Protein AF-E1JXP6-F1 (afdb_monomer_lite)

Organism: NCBI:txid596151

Radius of gyration: 15.85 Å; chains: 1; bounding box: 33×36×34 Å

InterPro domains:
  IPR001584 Integrase, catalytic core [PF13683] (12-73)
  IPR001584 Integrase, catalytic core [PS50994] (1-74)
  IPR012337 Ribonuclease H-like superfamily [SSF53098] (2-73)
  IPR036397 Ribonuclease H superfamily [G3DSA:3.30.420.10] (1-74)

Foldseek 3Di:
DVVCVVVVHDDDDDPPPDCPPCVVVVVVVVVLCVPPVVVDDDVDPVSVVVCVVVSVVCQQQPDPCPPPPDHRVD

Sequence (74 aa):
MEFASWLGLVSRF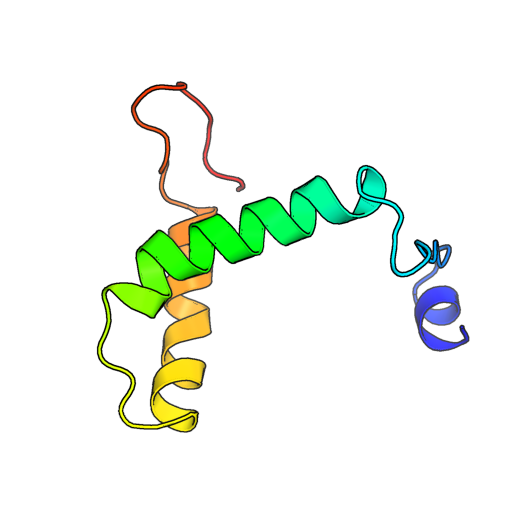TPVRNPESLGIAEAFVKTFKRDYVYVHDRPDAQTALSKLAAWFEDYNEVPHTKGLRMLSPR

pLDDT: mean 83.18, std 13.63, range [49.28, 97.56]

Secondary structure (DSSP, 8-state):
-HHHHHTT----PPPTT-TTTSHHHHHHHHHHIIIIITTS--SSHHHHHHHHHHHHHHHHHS---TTTTPPP--

Structure (mmCIF, N/CA/C/O backbone):
data_AF-E1JXP6-F1
#
_entry.id   AF-E1JXP6-F1
#
loop_
_atom_s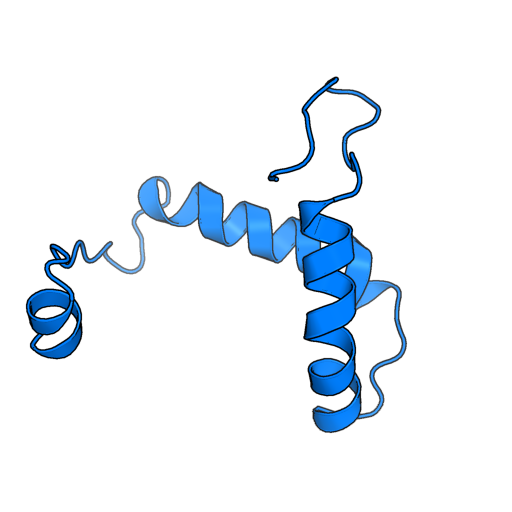ite.group_PDB
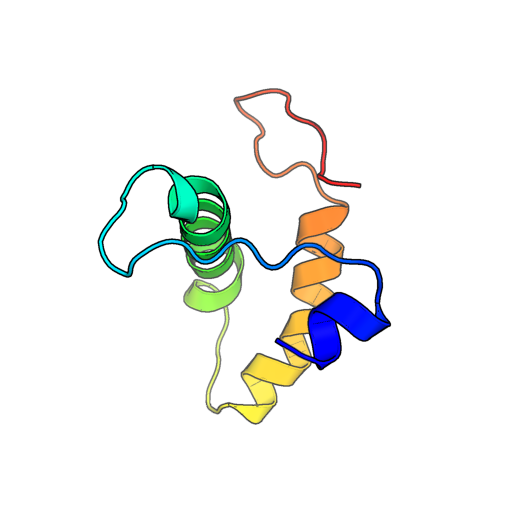_atom_site.id
_atom_site.type_symbol
_atom_site.label_atom_id
_atom_site.label_alt_id
_atom_site.label_comp_id
_atom_site.label_asym_id
_atom_site.label_entity_id
_atom_site.label_seq_id
_atom_site.pdbx_PDB_ins_code
_atom_site.Cartn_x
_atom_site.Cartn_y
_atom_site.Cartn_z
_atom_site.occupancy
_atom_site.B_iso_or_equiv
_atom_site.auth_seq_id
_atom_site.auth_comp_id
_atom_site.auth_asym_id
_atom_site.auth_atom_id
_atom_site.pdbx_PDB_model_num
ATOM 1 N N . MET A 1 1 ? 16.887 -14.563 -8.285 1.00 59.19 1 MET A N 1
ATOM 2 C CA . MET A 1 1 ? 16.524 -14.549 -9.721 1.00 59.19 1 MET A CA 1
ATOM 3 C C . MET A 1 1 ? 15.727 -15.782 -10.138 1.00 59.19 1 MET A C 1
ATOM 5 O O . MET A 1 1 ? 14.929 -15.662 -11.054 1.00 59.19 1 MET A O 1
ATOM 9 N N . GLU A 1 2 ? 15.873 -16.910 -9.433 1.00 81.06 2 GLU A N 1
ATOM 10 C CA . GLU A 1 2 ? 15.126 -18.161 -9.665 1.00 81.06 2 GLU A CA 1
ATOM 11 C C . GLU A 1 2 ? 13.595 -17.977 -9.741 1.00 81.06 2 GLU A C 1
ATOM 13 O O . GLU A 1 2 ? 13.003 -18.315 -10.757 1.00 81.06 2 GLU A O 1
ATOM 18 N N . PHE A 1 3 ? 12.957 -17.349 -8.739 1.00 87.75 3 PHE A N 1
ATOM 19 C CA . PHE A 1 3 ? 11.487 -17.223 -8.683 1.00 87.75 3 PHE A CA 1
ATOM 20 C C . PHE A 1 3 ? 10.865 -16.508 -9.893 1.00 87.75 3 PHE A C 1
ATOM 22 O O . PHE A 1 3 ? 9.896 -16.992 -10.468 1.00 87.75 3 PHE A O 1
ATOM 29 N N . ALA A 1 4 ? 11.429 -15.368 -10.305 1.00 88.56 4 ALA A N 1
ATOM 30 C CA . ALA A 1 4 ? 10.928 -14.631 -11.467 1.00 88.56 4 ALA A CA 1
ATOM 31 C C . ALA A 1 4 ? 11.063 -15.467 -12.750 1.00 88.56 4 ALA A C 1
ATOM 33 O O . ALA A 1 4 ? 10.128 -15.524 -13.540 1.00 88.56 4 ALA A O 1
ATOM 34 N N . SER A 1 5 ? 12.187 -16.177 -12.903 1.00 88.19 5 SER A N 1
ATOM 35 C CA . SER A 1 5 ? 12.424 -17.080 -14.033 1.00 88.19 5 SER A CA 1
ATOM 36 C C . SER A 1 5 ? 11.420 -18.238 -14.070 1.00 88.19 5 SER A C 1
ATOM 38 O O . SER A 1 5 ? 10.878 -18.539 -15.130 1.00 88.19 5 SER A O 1
ATOM 40 N N . TRP A 1 6 ? 11.094 -18.841 -12.919 1.00 95.38 6 TRP A N 1
ATOM 41 C CA . TRP A 1 6 ? 10.075 -19.899 -12.829 1.00 95.38 6 TRP A CA 1
ATOM 42 C C . TRP A 1 6 ? 8.683 -19.427 -13.263 1.00 95.38 6 TRP A C 1
ATOM 44 O O . TRP A 1 6 ? 7.905 -20.215 -13.791 1.00 95.38 6 TRP A O 1
ATOM 54 N N . LEU A 1 7 ? 8.382 -18.139 -13.081 1.00 92.81 7 LEU A N 1
ATOM 55 C CA . LEU A 1 7 ?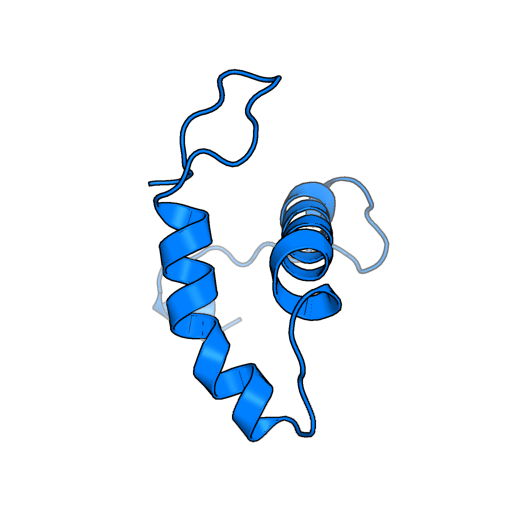 7.148 -17.508 -13.555 1.00 92.81 7 LEU A CA 1
ATOM 56 C C . LEU A 1 7 ? 7.230 -17.016 -15.014 1.00 92.81 7 LEU A C 1
ATOM 58 O O . LEU A 1 7 ? 6.291 -16.387 -15.495 1.00 92.81 7 LEU A O 1
ATOM 62 N N . GLY A 1 8 ? 8.344 -17.250 -15.719 1.00 94.12 8 GLY A N 1
ATOM 63 C CA . GLY A 1 8 ? 8.574 -16.737 -17.074 1.00 94.12 8 GLY A CA 1
ATOM 64 C C . GLY A 1 8 ? 8.814 -15.222 -17.139 1.00 94.12 8 GLY A C 1
ATOM 65 O O . GLY A 1 8 ? 8.708 -14.624 -18.209 1.00 94.12 8 GLY A O 1
ATOM 66 N N . LEU A 1 9 ? 9.128 -14.581 -16.009 1.00 91.00 9 LEU A N 1
ATOM 67 C CA . LEU A 1 9 ? 9.349 -13.141 -15.905 1.00 91.00 9 LEU A CA 1
ATOM 68 C C . LEU A 1 9 ? 10.835 -12.793 -16.035 1.00 91.00 9 LEU A C 1
ATOM 70 O O . LEU A 1 9 ? 11.705 -13.376 -15.384 1.00 91.00 9 LEU A O 1
ATOM 74 N N . VAL A 1 10 ? 11.129 -11.751 -16.813 1.00 90.19 10 VAL A N 1
ATOM 75 C CA . VAL A 1 10 ? 12.476 -11.171 -16.883 1.00 90.19 10 VAL A CA 1
ATOM 76 C C . VAL A 1 10 ? 12.654 -10.193 -15.727 1.00 90.19 10 VAL A C 1
ATOM 78 O O . VAL A 1 10 ? 12.067 -9.113 -15.715 1.00 90.19 10 VAL A O 1
ATOM 81 N N . SER A 1 11 ? 13.498 -10.552 -14.760 1.00 83.31 11 SER A N 1
ATOM 82 C CA . SER A 1 11 ? 13.835 -9.670 -13.641 1.00 83.31 11 SER A CA 1
ATOM 83 C C . SER A 1 11 ? 14.545 -8.409 -14.144 1.00 83.31 11 SER A C 1
ATOM 85 O O . SER A 1 11 ? 15.683 -8.468 -14.610 1.00 83.31 11 SER A O 1
ATOM 87 N N . ARG A 1 12 ? 13.894 -7.252 -14.016 1.00 83.00 12 ARG A N 1
ATOM 88 C CA . ARG A 1 12 ? 14.484 -5.937 -14.289 1.00 83.00 12 ARG A CA 1
ATOM 89 C C . ARG A 1 12 ? 14.716 -5.229 -12.965 1.00 83.00 12 ARG A C 1
ATOM 91 O O . ARG A 1 12 ? 13.784 -4.717 -12.357 1.00 83.00 12 ARG A O 1
ATOM 98 N N . PHE A 1 13 ? 15.959 -5.256 -12.494 1.00 75.19 13 PHE A N 1
ATOM 99 C CA . PHE A 1 13 ? 16.329 -4.533 -11.287 1.00 75.19 13 PHE A CA 1
ATOM 100 C C . PHE A 1 13 ? 16.630 -3.076 -11.626 1.00 75.19 13 PHE A C 1
ATOM 102 O O . PHE A 1 13 ? 17.494 -2.783 -12.453 1.00 75.19 13 PHE A O 1
ATOM 109 N N . THR A 1 14 ? 15.933 -2.177 -10.947 1.00 68.56 14 THR A N 1
ATOM 110 C CA . THR A 1 14 ? 16.232 -0.753 -10.943 1.00 68.56 14 THR A CA 1
ATOM 111 C C . THR A 1 14 ? 17.231 -0.460 -9.821 1.00 68.56 14 THR A C 1
ATOM 113 O O . THR A 1 14 ? 16.934 -0.767 -8.666 1.00 68.56 14 THR A O 1
ATOM 116 N N . PRO A 1 15 ? 18.393 0.158 -10.104 1.00 73.12 15 PRO A N 1
ATOM 117 C CA . PRO A 1 15 ? 19.296 0.626 -9.057 1.00 73.12 15 PRO A CA 1
ATOM 118 C C . PRO A 1 15 ? 18.578 1.574 -8.088 1.00 73.12 15 PRO A C 1
ATOM 120 O O . PRO A 1 15 ? 17.789 2.411 -8.516 1.00 73.12 15 PRO A O 1
ATOM 123 N N . VAL A 1 16 ? 18.916 1.501 -6.795 1.00 63.31 16 VAL A N 1
ATOM 124 C CA . VAL A 1 16 ? 18.261 2.195 -5.655 1.00 63.31 16 VAL A CA 1
ATOM 125 C C . VAL A 1 16 ? 18.122 3.725 -5.813 1.00 63.31 16 VAL A C 1
ATOM 127 O O . VAL A 1 16 ? 17.425 4.369 -5.039 1.00 63.31 16 VAL A O 1
ATOM 130 N N . ARG A 1 17 ? 18.767 4.338 -6.810 1.00 60.81 17 ARG A N 1
ATOM 131 C CA . ARG A 1 17 ? 18.753 5.786 -7.060 1.00 60.81 17 ARG A CA 1
ATOM 132 C C . ARG A 1 17 ? 18.475 6.152 -8.518 1.00 60.81 17 ARG A C 1
ATOM 134 O O . ARG A 1 17 ? 19.006 7.150 -8.993 1.00 60.81 17 ARG A O 1
ATOM 141 N N . ASN A 1 18 ? 17.683 5.356 -9.236 1.00 62.34 18 ASN A N 1
ATOM 142 C CA . ASN A 1 18 ? 17.152 5.792 -10.527 1.00 62.34 18 ASN A CA 1
ATOM 143 C C . ASN A 1 18 ? 15.719 6.339 -10.359 1.00 62.34 18 ASN A C 1
ATOM 145 O O . ASN A 1 18 ? 14.787 5.533 -10.263 1.00 62.34 18 ASN A O 1
ATOM 149 N N . PRO A 1 19 ? 15.526 7.671 -10.324 1.00 58.62 19 PRO A N 1
ATOM 150 C CA . PRO A 1 19 ? 14.225 8.289 -10.058 1.00 58.62 19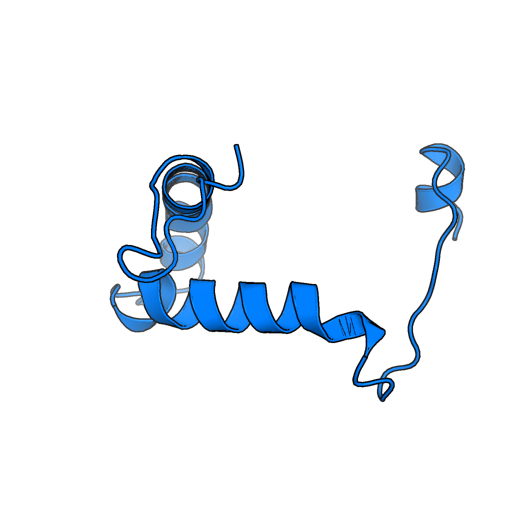 PRO A CA 1
ATOM 151 C C . PRO A 1 19 ? 13.163 7.973 -11.123 1.00 58.62 19 PRO A C 1
ATOM 153 O O . PRO A 1 19 ? 11.973 8.037 -10.836 1.00 58.62 19 PRO A O 1
ATOM 156 N N . GLU A 1 20 ? 13.558 7.591 -12.340 1.00 62.03 20 GLU A N 1
ATOM 157 C CA . GLU A 1 20 ? 12.602 7.390 -13.436 1.00 62.03 20 GLU A CA 1
ATOM 158 C C . GLU A 1 20 ? 11.828 6.067 -13.346 1.00 62.03 20 GLU A C 1
ATOM 160 O O . GLU A 1 20 ? 10.629 6.023 -13.607 1.00 62.03 20 GLU A O 1
ATOM 165 N N . SER A 1 21 ? 12.478 4.971 -12.944 1.00 54.75 21 SER A N 1
ATOM 166 C CA . SER A 1 21 ? 11.870 3.626 -13.013 1.00 54.75 21 SER A CA 1
ATOM 167 C C . SER A 1 21 ? 11.125 3.174 -11.750 1.00 54.75 21 SER A C 1
ATOM 169 O O . SER A 1 21 ? 10.486 2.127 -11.765 1.00 54.75 21 SER A O 1
ATOM 171 N N . LEU A 1 22 ? 11.176 3.955 -10.669 1.00 63.59 22 LEU A N 1
ATOM 172 C CA . LEU A 1 22 ? 10.365 3.744 -9.461 1.00 63.59 22 LEU A CA 1
ATOM 173 C C . LEU A 1 22 ? 9.127 4.652 -9.414 1.00 63.59 22 LEU A C 1
ATOM 175 O O . LEU A 1 22 ? 8.256 4.441 -8.573 1.00 63.59 22 LEU A O 1
ATOM 179 N N . GLY A 1 23 ? 9.000 5.602 -10.348 1.00 75.31 23 GLY A N 1
ATOM 180 C CA . GLY A 1 23 ? 7.984 6.653 -10.300 1.00 75.31 23 GLY A CA 1
ATOM 181 C C . GLY A 1 23 ? 6.542 6.145 -10.213 1.00 75.31 23 GLY A C 1
ATOM 182 O O . GLY A 1 23 ? 5.747 6.717 -9.474 1.00 75.31 23 GLY A O 1
ATOM 183 N N . ILE A 1 24 ? 6.199 5.042 -10.891 1.00 81.44 24 ILE A N 1
ATOM 184 C CA . ILE A 1 24 ? 4.836 4.476 -10.845 1.00 81.44 24 ILE A CA 1
ATOM 185 C C . ILE A 1 24 ? 4.545 3.853 -9.475 1.00 81.44 24 ILE A C 1
ATOM 187 O O . ILE A 1 24 ? 3.517 4.151 -8.867 1.00 81.44 24 ILE A O 1
ATOM 191 N N . ALA A 1 25 ? 5.453 3.018 -8.964 1.00 83.25 25 ALA A N 1
ATOM 192 C CA . ALA A 1 25 ? 5.285 2.380 -7.660 1.00 83.25 25 ALA A CA 1
ATOM 193 C C . ALA A 1 25 ? 5.301 3.418 -6.525 1.00 83.25 25 ALA A C 1
ATOM 195 O O . ALA A 1 25 ? 4.483 3.357 -5.609 1.00 83.25 25 ALA A O 1
ATOM 196 N N . GLU A 1 26 ? 6.184 4.413 -6.606 1.00 84.50 26 GLU A N 1
ATOM 197 C CA . GLU A 1 26 ? 6.258 5.514 -5.646 1.00 84.50 26 GLU A CA 1
ATOM 198 C C . GLU A 1 26 ? 4.999 6.388 -5.674 1.00 84.50 26 GLU A C 1
ATOM 200 O O . GLU A 1 26 ? 4.445 6.700 -4.615 1.00 84.50 26 GLU A O 1
ATOM 205 N N . ALA A 1 27 ? 4.504 6.748 -6.863 1.00 84.81 27 ALA A N 1
ATOM 206 C CA . ALA A 1 27 ? 3.268 7.513 -7.015 1.00 84.81 27 ALA A CA 1
ATOM 207 C C . ALA A 1 27 ? 2.055 6.742 -6.481 1.00 84.81 27 ALA A C 1
ATOM 209 O O . ALA A 1 27 ? 1.214 7.328 -5.787 1.00 84.81 27 ALA A O 1
ATOM 210 N N . PHE A 1 28 ? 1.994 5.431 -6.741 1.00 86.50 28 PHE A N 1
ATOM 211 C CA . PHE A 1 28 ? 0.980 4.548 -6.176 1.00 86.50 28 PHE A CA 1
ATOM 212 C C . PHE A 1 28 ? 1.019 4.579 -4.646 1.00 86.50 28 PHE A C 1
ATOM 214 O O . PHE A 1 28 ? 0.030 4.949 -4.017 1.00 86.50 28 PHE A O 1
ATOM 221 N N . VAL A 1 29 ? 2.173 4.285 -4.034 1.00 90.25 29 VAL A N 1
ATOM 222 C CA . VAL A 1 29 ? 2.315 4.251 -2.568 1.00 90.25 29 VAL A CA 1
ATOM 223 C C . VAL A 1 29 ? 1.975 5.602 -1.943 1.00 90.25 29 VAL A C 1
ATOM 225 O O . VAL A 1 29 ? 1.334 5.647 -0.893 1.00 90.25 29 VAL A O 1
ATOM 228 N N . LYS A 1 30 ? 2.374 6.712 -2.574 1.00 89.31 30 LYS A N 1
ATOM 229 C CA . LYS A 1 30 ? 2.055 8.063 -2.097 1.00 89.31 30 LYS A CA 1
ATOM 230 C C . LYS A 1 30 ? 0.547 8.319 -2.089 1.00 89.31 30 LYS A C 1
ATOM 232 O O . LYS A 1 30 ? 0.027 8.825 -1.096 1.00 89.31 30 LYS A O 1
ATOM 237 N N . THR A 1 31 ? -0.142 7.952 -3.166 1.00 88.00 31 THR A N 1
ATOM 238 C CA . THR A 1 31 ? -1.594 8.133 -3.309 1.00 88.00 31 THR A CA 1
ATOM 239 C C . THR A 1 31 ? -2.351 7.222 -2.348 1.00 88.00 31 THR A C 1
ATOM 241 O O . THR A 1 31 ? -3.159 7.697 -1.557 1.00 88.00 31 THR A O 1
ATOM 244 N N . PHE A 1 32 ? -1.992 5.938 -2.313 1.00 91.94 32 PHE A N 1
ATOM 245 C CA . PHE A 1 32 ? -2.594 4.947 -1.425 1.00 91.94 32 PHE A CA 1
ATOM 246 C C . PHE A 1 32 ? -2.449 5.333 0.053 1.00 91.94 32 PHE A C 1
ATOM 248 O O . PHE A 1 32 ? -3.399 5.248 0.834 1.00 91.94 32 PHE A O 1
ATOM 255 N N . LYS A 1 33 ? -1.267 5.827 0.454 1.00 93.38 33 LYS A N 1
ATOM 256 C CA . LYS A 1 33 ? -1.055 6.306 1.823 1.00 93.38 33 LYS A CA 1
ATOM 257 C C . LYS A 1 33 ? -1.917 7.520 2.157 1.00 93.38 33 LYS A C 1
ATOM 259 O O . LYS A 1 33 ? -2.473 7.566 3.248 1.00 93.38 33 LYS A O 1
ATOM 264 N N . ARG A 1 34 ? -2.022 8.484 1.241 1.00 93.50 34 ARG A N 1
ATOM 265 C CA . ARG A 1 34 ? -2.831 9.694 1.429 1.00 93.50 34 ARG A CA 1
ATOM 266 C C . ARG A 1 34 ? -4.312 9.359 1.609 1.00 93.50 34 ARG A C 1
ATOM 268 O O . ARG A 1 34 ? -4.910 9.859 2.552 1.00 93.50 34 ARG A O 1
ATOM 275 N N . ASP A 1 35 ? -4.861 8.527 0.729 1.00 91.38 35 ASP A N 1
ATOM 276 C CA . ASP A 1 35 ? -6.314 8.345 0.609 1.00 91.38 35 ASP A CA 1
ATOM 277 C C . ASP A 1 35 ? -6.873 7.256 1.524 1.00 91.38 35 ASP A C 1
ATOM 279 O O . ASP A 1 35 ? -8.023 7.345 1.937 1.00 91.38 35 ASP A O 1
ATOM 283 N N . TYR A 1 36 ? -6.063 6.261 1.890 1.00 94.06 36 TYR A N 1
ATOM 284 C CA . TYR A 1 36 ? -6.508 5.166 2.753 1.00 94.06 36 TYR A CA 1
ATOM 285 C C . TYR A 1 36 ? -5.768 5.161 4.082 1.00 94.06 36 TYR A C 1
ATOM 287 O O . TYR A 1 36 ? -6.380 5.183 5.143 1.00 94.06 36 TYR A O 1
ATOM 295 N N . VAL A 1 37 ? -4.437 5.180 4.065 1.00 94.75 37 VAL A N 1
ATOM 296 C CA . VAL A 1 37 ? -3.666 4.955 5.294 1.00 94.75 37 VAL A CA 1
ATOM 297 C C . VAL A 1 37 ? -3.806 6.131 6.268 1.00 94.75 37 VAL A C 1
ATOM 299 O O . VAL A 1 37 ? -4.124 5.927 7.434 1.00 94.75 37 VAL A O 1
ATOM 302 N N . TYR A 1 38 ? -3.592 7.371 5.833 1.00 95.06 38 TYR A N 1
ATOM 303 C CA . TYR A 1 38 ? -3.567 8.526 6.740 1.00 95.06 38 TYR A CA 1
ATOM 304 C C . TYR A 1 38 ? -4.939 8.968 7.246 1.00 95.06 38 TYR A C 1
ATOM 306 O O . TYR A 1 38 ? -4.998 9.620 8.283 1.00 95.06 38 TYR A O 1
ATOM 314 N N . VAL A 1 39 ? -6.019 8.584 6.566 1.00 94.69 39 VAL A N 1
ATOM 315 C CA . VAL A 1 39 ? -7.389 8.952 6.956 1.00 94.69 39 VAL A CA 1
ATOM 316 C C . VAL A 1 39 ? -8.083 7.902 7.830 1.00 94.69 39 VAL A C 1
ATOM 318 O O . VAL A 1 39 ? -9.192 8.145 8.292 1.00 94.69 39 VAL A O 1
ATOM 321 N N . HIS A 1 40 ? -7.449 6.748 8.070 1.00 95.19 40 HIS A N 1
ATOM 322 C CA . HIS A 1 40 ? -7.993 5.677 8.910 1.00 95.19 40 HIS A CA 1
ATOM 323 C C . HIS A 1 40 ? -7.146 5.439 10.166 1.00 95.19 40 HIS A C 1
ATOM 325 O O . HIS A 1 40 ? -5.907 5.426 10.113 1.00 95.19 40 HIS A O 1
ATOM 331 N N . ASP A 1 41 ? -7.835 5.139 11.270 1.00 95.00 41 ASP A N 1
ATOM 332 C CA . ASP A 1 41 ? -7.219 4.662 12.505 1.00 95.00 41 ASP A CA 1
ATOM 333 C C . ASP A 1 41 ? -6.562 3.296 12.300 1.00 95.00 41 ASP A C 1
ATOM 335 O O . ASP A 1 41 ? -7.133 2.363 11.728 1.00 95.00 41 ASP A O 1
ATOM 339 N N . ARG A 1 42 ? -5.322 3.188 12.775 1.00 94.56 42 ARG A N 1
ATOM 340 C CA . ARG A 1 42 ? -4.470 1.998 12.667 1.00 94.56 42 ARG A CA 1
ATOM 341 C C . ARG A 1 42 ? -3.727 1.813 13.993 1.00 94.56 42 ARG A C 1
ATOM 343 O O . ARG A 1 42 ? -2.536 2.116 14.055 1.00 94.56 42 ARG A O 1
ATOM 350 N N . PRO A 1 43 ? -4.427 1.389 15.060 1.00 95.88 43 PRO A N 1
ATOM 351 C CA . PRO A 1 43 ? -3.834 1.253 16.393 1.00 95.88 43 PRO A CA 1
ATOM 352 C C . PRO A 1 43 ? -2.693 0.227 16.431 1.00 95.88 43 PRO A C 1
ATOM 354 O O . PRO A 1 43 ? -1.798 0.329 17.265 1.00 95.88 43 PRO A O 1
ATOM 357 N N . ASP A 1 44 ? -2.697 -0.733 15.505 1.00 96.75 44 ASP A N 1
ATOM 358 C CA . ASP A 1 44 ? -1.690 -1.778 15.387 1.00 96.75 44 ASP A CA 1
ATOM 359 C C . ASP A 1 44 ? -1.558 -2.276 13.930 1.00 96.75 44 ASP A C 1
ATOM 361 O O . ASP A 1 44 ? -2.357 -1.946 13.042 1.00 96.75 44 ASP A O 1
ATOM 365 N N . ALA A 1 45 ? -0.521 -3.079 13.681 1.00 96.06 45 ALA A N 1
ATOM 366 C CA . ALA A 1 45 ? -0.228 -3.620 12.356 1.00 96.06 45 ALA A CA 1
ATOM 367 C C . ALA A 1 45 ? -1.295 -4.609 11.859 1.00 96.06 45 ALA A C 1
ATOM 369 O O . ALA A 1 45 ? -1.600 -4.614 10.668 1.00 96.06 45 ALA A O 1
ATOM 370 N N . GLN A 1 46 ? -1.885 -5.415 12.746 1.00 97.56 46 GLN A N 1
ATOM 371 C CA . GLN A 1 46 ? -2.901 -6.403 12.385 1.00 97.56 46 GLN A CA 1
ATOM 372 C C . GLN A 1 46 ? -4.162 -5.709 11.862 1.00 97.56 46 GLN A C 1
ATOM 374 O O . GLN A 1 46 ? -4.691 -6.077 10.810 1.00 97.56 46 GLN A O 1
ATOM 379 N N . THR A 1 47 ? -4.597 -4.651 12.547 1.00 95.56 47 THR A N 1
ATOM 380 C CA . THR A 1 47 ? -5.720 -3.811 12.138 1.00 95.56 47 THR A CA 1
ATOM 381 C C . THR A 1 47 ? -5.452 -3.176 10.775 1.00 95.56 47 THR A C 1
ATOM 383 O O . THR A 1 47 ? -6.302 -3.270 9.890 1.00 95.56 47 THR A O 1
ATOM 386 N N . ALA A 1 48 ? -4.261 -2.609 10.546 1.00 95.00 48 ALA A N 1
ATOM 387 C CA . ALA A 1 48 ? -3.906 -2.036 9.245 1.00 95.00 48 ALA A CA 1
ATOM 388 C C . ALA A 1 48 ? -3.912 -3.084 8.115 1.00 95.00 48 ALA A C 1
ATOM 390 O O . ALA A 1 48 ? -4.488 -2.842 7.055 1.00 95.00 48 ALA A O 1
ATOM 391 N N . LEU A 1 49 ? -3.321 -4.262 8.346 1.00 96.50 49 LEU A N 1
ATOM 392 C CA . LEU A 1 49 ? -3.284 -5.353 7.366 1.00 96.50 49 LEU A CA 1
ATOM 393 C C . LEU A 1 49 ? -4.688 -5.867 7.027 1.00 96.50 49 LEU A C 1
ATOM 395 O O . LEU A 1 49 ? -4.972 -6.120 5.858 1.00 96.50 49 LEU A O 1
ATOM 399 N N . SER A 1 50 ? -5.587 -5.945 8.015 1.00 97.12 50 SER A N 1
ATOM 400 C CA . SER A 1 50 ? -6.973 -6.388 7.803 1.00 97.12 50 SER A CA 1
ATOM 401 C C . SER A 1 50 ? -7.766 -5.495 6.839 1.00 97.12 50 SER A C 1
ATOM 403 O O . SER A 1 50 ? -8.722 -5.953 6.216 1.00 97.12 50 SER A O 1
ATOM 405 N N . LYS A 1 51 ? -7.372 -4.223 6.692 1.00 97.00 51 LYS A N 1
ATOM 406 C CA . LYS A 1 51 ? -8.051 -3.254 5.823 1.00 97.00 51 LYS A CA 1
ATOM 407 C C . LYS A 1 51 ? -7.515 -3.230 4.396 1.00 97.00 51 LYS A C 1
ATOM 409 O O . LYS A 1 51 ? -8.227 -2.773 3.506 1.00 97.00 51 LYS A O 1
ATOM 414 N N . LEU A 1 52 ? -6.304 -3.745 4.163 1.00 96.06 52 LEU A N 1
ATOM 415 C CA . LEU A 1 52 ? -5.634 -3.656 2.864 1.00 96.06 52 LEU A CA 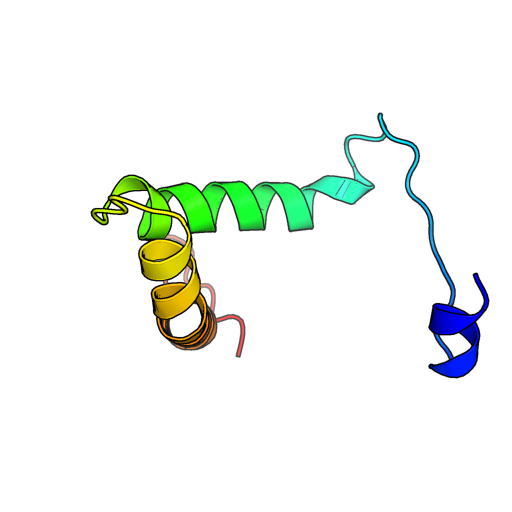1
ATOM 416 C C . LEU A 1 52 ? -6.482 -4.221 1.725 1.00 96.06 52 LEU A C 1
ATOM 418 O O . LEU A 1 52 ? -6.596 -3.568 0.697 1.00 96.06 52 LEU A O 1
ATOM 422 N N . ALA A 1 53 ? -7.102 -5.389 1.913 1.00 95.94 53 ALA A N 1
ATOM 423 C CA . ALA A 1 53 ? -7.921 -6.011 0.872 1.00 95.94 53 ALA A CA 1
ATOM 424 C C . ALA A 1 53 ? -9.067 -5.092 0.416 1.00 95.94 53 ALA A C 1
ATOM 426 O O . ALA A 1 53 ? -9.236 -4.863 -0.777 1.00 95.94 53 ALA A O 1
ATOM 427 N N . ALA A 1 54 ? -9.798 -4.500 1.365 1.00 95.38 54 ALA A N 1
ATOM 428 C CA . ALA A 1 54 ? -10.892 -3.583 1.056 1.00 95.38 54 ALA A CA 1
ATOM 429 C C . ALA A 1 54 ? -10.395 -2.293 0.384 1.00 95.38 54 ALA A C 1
ATOM 431 O O . ALA A 1 54 ? -11.007 -1.821 -0.567 1.00 95.38 54 ALA A O 1
ATOM 432 N N . TRP A 1 55 ? -9.270 -1.740 0.847 1.00 95.50 55 TRP A N 1
ATOM 433 C CA . TRP A 1 55 ? -8.674 -0.546 0.241 1.00 95.50 55 TRP A CA 1
ATOM 434 C C . TRP A 1 55 ? -8.143 -0.801 -1.173 1.00 95.50 55 TRP A C 1
ATOM 436 O O . TRP A 1 55 ? -8.224 0.085 -2.016 1.00 95.50 55 TRP A O 1
ATOM 446 N N . PHE A 1 56 ? -7.615 -1.996 -1.456 1.00 94.19 56 PHE A N 1
ATOM 447 C CA . PHE A 1 56 ? -7.193 -2.363 -2.807 1.00 94.19 56 PHE A CA 1
ATOM 448 C C . PHE A 1 56 ? -8.377 -2.531 -3.760 1.00 94.19 56 PHE A C 1
ATOM 450 O O . PHE A 1 56 ? -8.288 -2.063 -4.890 1.00 94.19 56 PHE A O 1
ATOM 457 N N . GLU A 1 57 ? -9.474 -3.162 -3.329 1.00 94.12 57 GLU A N 1
ATOM 458 C CA . GLU A 1 57 ? -10.682 -3.258 -4.163 1.00 94.12 57 GLU A CA 1
ATOM 459 C C . GLU A 1 57 ? -11.250 -1.869 -4.472 1.00 94.12 57 GLU A C 1
ATOM 461 O O . GLU A 1 57 ? -11.487 -1.557 -5.634 1.00 94.12 57 GLU A O 1
ATOM 466 N N . ASP A 1 58 ? -11.368 -0.995 -3.468 1.00 92.00 58 ASP A N 1
ATOM 467 C CA . ASP A 1 58 ? -11.817 0.385 -3.684 1.00 92.00 58 ASP A CA 1
ATOM 468 C C . ASP A 1 58 ? -10.883 1.136 -4.651 1.00 92.00 58 ASP A C 1
ATOM 470 O O . ASP A 1 58 ? -11.349 1.738 -5.618 1.00 92.00 58 ASP A O 1
ATOM 474 N N . TYR A 1 59 ? -9.561 1.008 -4.471 1.00 89.62 59 TYR A N 1
ATOM 475 C CA . TYR A 1 59 ? -8.578 1.607 -5.376 1.00 89.62 59 TYR A CA 1
ATOM 476 C C . TYR A 1 59 ? -8.714 1.109 -6.826 1.00 89.62 59 TYR A C 1
ATOM 478 O O . TYR A 1 59 ? -8.484 1.865 -7.770 1.00 89.62 59 TYR A O 1
ATOM 486 N N . ASN A 1 60 ? -9.063 -0.157 -7.026 1.00 89.19 60 ASN A N 1
ATOM 487 C CA . ASN A 1 60 ? -9.146 -0.738 -8.362 1.00 89.19 60 ASN A CA 1
ATOM 488 C C . ASN A 1 60 ? -10.477 -0.465 -9.065 1.00 89.19 60 ASN A C 1
ATOM 490 O O . ASN A 1 60 ? -10.479 -0.478 -10.288 1.00 89.19 60 ASN A O 1
ATOM 494 N N . GLU A 1 61 ? -11.558 -0.212 -8.324 1.00 87.94 61 GLU A N 1
ATOM 495 C CA . GLU A 1 61 ? -12.924 -0.091 -8.860 1.00 87.94 61 GLU A CA 1
ATOM 496 C C . GLU A 1 61 ? -13.440 1.346 -8.939 1.00 87.94 61 GLU A C 1
ATOM 498 O O . GLU A 1 61 ? -14.269 1.677 -9.788 1.00 87.94 61 GLU A O 1
ATOM 503 N N . VAL A 1 62 ? -13.000 2.218 -8.031 1.00 81.69 62 VAL A N 1
ATOM 504 C CA . VAL A 1 62 ? -13.575 3.558 -7.911 1.00 81.69 62 VAL A CA 1
ATOM 505 C C . VAL A 1 62 ? -12.740 4.564 -8.711 1.00 81.69 62 VAL A C 1
ATOM 507 O O . VAL A 1 62 ? -11.521 4.605 -8.595 1.00 81.69 62 VAL A O 1
ATOM 510 N N . PRO A 1 63 ? -13.345 5.432 -9.537 1.00 69.25 63 PRO A N 1
ATOM 511 C CA . PRO A 1 63 ? -12.606 6.514 -10.184 1.00 69.25 63 PRO A CA 1
ATOM 512 C C . PRO A 1 63 ? -12.200 7.612 -9.178 1.00 69.25 63 PRO A C 1
ATOM 514 O O . PRO A 1 63 ? -13.013 8.446 -8.773 1.00 69.25 63 PRO A O 1
ATOM 517 N N . HIS A 1 64 ? -10.923 7.646 -8.785 1.00 66.00 64 HIS A N 1
ATOM 518 C CA . HIS A 1 64 ? -10.396 8.570 -7.755 1.00 66.00 64 HIS A CA 1
ATOM 519 C C . HIS A 1 64 ? -10.128 9.986 -8.268 1.00 66.00 64 HIS A C 1
ATOM 521 O O . HIS A 1 64 ? -10.218 10.975 -7.538 1.00 66.00 64 HIS A O 1
ATOM 527 N N . THR A 1 65 ? -9.772 10.115 -9.544 1.00 60.03 65 THR A N 1
ATOM 528 C CA . THR A 1 65 ? -9.318 11.370 -10.151 1.00 60.03 65 THR A CA 1
ATOM 529 C C . THR A 1 65 ? -10.470 12.095 -10.839 1.00 60.03 65 THR A C 1
ATOM 531 O O . THR A 1 65 ? -10.520 12.236 -12.061 1.00 60.03 65 THR A O 1
ATOM 534 N N . LYS A 1 66 ? -11.378 12.652 -10.026 1.00 50.25 66 LYS A N 1
ATOM 535 C CA . LYS A 1 66 ? -12.520 13.467 -10.491 1.00 50.25 66 LYS A CA 1
ATOM 536 C C . LYS A 1 66 ? -12.126 14.618 -11.439 1.00 50.25 66 LYS A C 1
ATOM 538 O O . LYS A 1 66 ? -12.947 15.049 -12.239 1.00 50.25 66 LYS A O 1
ATOM 543 N N . GLY A 1 67 ? -10.878 15.100 -11.378 1.00 49.28 67 GLY A N 1
ATOM 544 C CA . GLY A 1 67 ? -10.362 16.186 -12.225 1.00 49.28 67 GLY A CA 1
ATOM 545 C C . GLY A 1 67 ? -9.665 15.767 -13.527 1.00 49.28 67 GLY A C 1
ATOM 546 O O . GLY A 1 67 ? -9.498 16.614 -14.398 1.00 49.28 67 GLY A O 1
ATOM 547 N N . LEU A 1 68 ? -9.265 14.496 -13.689 1.00 61.56 68 LEU A N 1
ATOM 548 C CA . LEU A 1 68 ? -8.478 14.041 -14.853 1.00 61.56 68 LEU A CA 1
ATOM 549 C C . LEU A 1 68 ? -9.248 13.101 -15.796 1.00 61.56 68 LEU A C 1
ATOM 551 O O . LEU A 1 68 ? -8.693 12.699 -16.814 1.00 61.56 68 LEU A O 1
ATOM 555 N N . ARG A 1 69 ? -10.515 12.761 -15.490 1.00 60.69 69 ARG A N 1
ATOM 556 C CA . ARG A 1 69 ? -11.346 11.806 -16.263 1.00 60.69 69 ARG A CA 1
ATOM 557 C C . ARG A 1 69 ? -10.637 10.471 -16.545 1.00 60.69 69 ARG A C 1
ATOM 559 O O . ARG A 1 69 ? -10.890 9.840 -17.567 1.00 60.69 69 ARG A O 1
ATOM 566 N N . MET A 1 70 ? -9.733 10.055 -15.661 1.00 68.94 70 MET A N 1
ATOM 567 C CA . MET A 1 70 ? -9.081 8.756 -15.786 1.00 68.94 70 MET A CA 1
ATOM 568 C C . MET A 1 70 ? -10.016 7.679 -15.244 1.00 68.94 70 MET A C 1
ATOM 570 O O . MET A 1 70 ? -10.740 7.911 -14.273 1.00 68.94 70 MET A O 1
ATOM 574 N N . LEU A 1 71 ? -10.005 6.522 -15.899 1.00 74.00 71 LEU A N 1
ATOM 575 C CA . LEU A 1 71 ? -10.715 5.342 -15.426 1.00 74.00 71 LEU A CA 1
ATOM 576 C C . LEU A 1 71 ? -10.024 4.775 -14.184 1.00 74.00 71 LEU A C 1
ATOM 578 O O . LEU A 1 71 ? -8.848 5.052 -13.921 1.00 74.00 71 LEU A O 1
ATOM 582 N N . SER A 1 72 ? -10.781 3.985 -13.434 1.00 77.12 72 SER A N 1
ATOM 583 C CA . SER A 1 72 ? -10.229 3.081 -12.439 1.00 77.12 72 SER A CA 1
ATOM 584 C C . SER A 1 72 ? -9.217 2.123 -13.097 1.00 77.12 72 SER A C 1
ATOM 586 O O . SER A 1 72 ? -9.292 1.880 -14.305 1.00 77.12 72 SER A O 1
ATOM 588 N N . PRO A 1 73 ? -8.218 1.620 -12.352 1.00 81.88 73 PRO A N 1
ATOM 589 C CA . PRO A 1 73 ? -7.228 0.689 -12.894 1.00 81.88 73 PRO A CA 1
ATOM 590 C C . PRO A 1 73 ? -7.819 -0.597 -13.491 1.00 81.88 73 PRO A C 1
ATOM 592 O O . PRO A 1 73 ? -7.202 -1.168 -14.393 1.00 81.88 73 PRO A O 1
ATOM 595 N N . ARG A 1 74 ? -8.965 -1.053 -12.971 1.00 83.81 74 ARG A N 1
ATOM 596 C CA . ARG A 1 74 ? -9.739 -2.198 -13.460 1.00 83.81 74 ARG A CA 1
ATOM 597 C C . ARG A 1 74 ? -11.046 -1.713 -14.085 1.00 83.81 74 ARG A C 1
ATOM 599 O O . ARG A 1 74 ? -11.468 -2.372 -15.061 1.00 83.81 74 ARG A O 1
#